Protein AF-A0AA51H7V6-F1 (afdb_monomer_lite)

Radius of gyration: 13.48 Å; chains: 1; bounding box: 46×23×23 Å

pLDDT: mean 71.84, std 13.28, range [38.91, 88.31]

Foldseek 3Di:
DDDPPPCPDPLPCLQQFAAWEQDLVQCWIWTDGPPDIDIDRHPNVCSVVVVVVSCVSNVNYDYDD

Sequence (65 aa):
MGLAATSQGFYSRFAQFRVVKAVRRQNLIRVNGGFVQNRIYAPPEQFDFIRQYIITLCPKGKMYE

Secondary structure (DSSP, 8-state):
---------GGGGGGGEEEEEEEGGGTEEEEEETTEEEEEE--HHHHHHHHHHHHHH-TTPEEE-

Structure (mmCIF, N/CA/C/O backbone):
data_AF-A0AA51H7V6-F1
#
_entry.id   AF-A0AA51H7V6-F1
#
loop_
_atom_site.group_PDB
_atom_site.id
_atom_site.type_symbol
_atom_site.label_atom_id
_atom_site.label_alt_id
_atom_site.label_comp_id
_atom_site.label_asym_id
_atom_site.label_entity_id
_atom_site.label_seq_id
_atom_site.pdbx_PDB_ins_code
_atom_site.Cartn_x
_atom_site.Cartn_y
_atom_site.Cartn_z
_atom_site.occupancy
_atom_site.B_iso_or_equiv
_atom_site.auth_seq_id
_atom_site.auth_comp_id
_atom_site.auth_asym_id
_atom_site.auth_atom_id
_atom_site.pdbx_PDB_model_num
ATOM 1 N N . MET A 1 1 ? 34.441 5.922 -14.867 1.00 38.91 1 MET A N 1
ATOM 2 C CA . MET A 1 1 ? 33.516 5.027 -14.135 1.00 38.91 1 MET A CA 1
ATOM 3 C C . MET A 1 1 ? 32.098 5.511 -14.376 1.00 38.91 1 MET A C 1
ATOM 5 O O . MET A 1 1 ? 31.664 6.458 -13.737 1.00 38.91 1 MET A O 1
ATOM 9 N N . GLY A 1 2 ? 31.433 4.952 -15.388 1.00 44.94 2 GLY A N 1
ATOM 10 C CA . GLY A 1 2 ? 30.062 5.317 -15.738 1.00 44.94 2 GLY A CA 1
ATOM 11 C C . GLY A 1 2 ? 29.078 4.565 -14.851 1.00 44.94 2 GLY A C 1
ATOM 12 O O . GLY A 1 2 ? 29.158 3.343 -14.745 1.00 44.94 2 GLY A O 1
ATOM 13 N N . LEU A 1 3 ? 28.168 5.287 -14.202 1.00 51.03 3 LEU A N 1
ATOM 14 C CA . L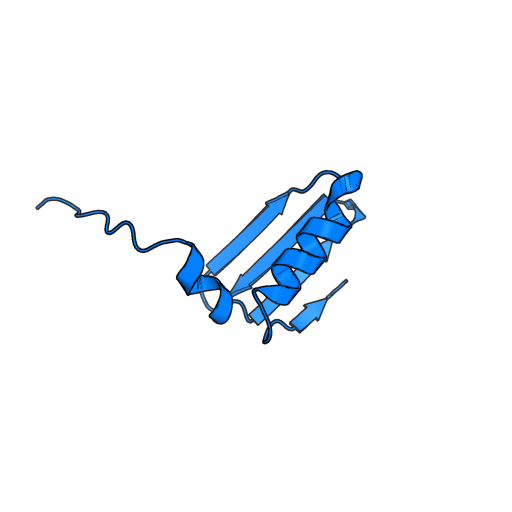EU A 1 3 ? 27.034 4.690 -13.510 1.00 51.03 3 LEU A CA 1
ATOM 15 C C . LEU A 1 3 ? 26.082 4.151 -14.579 1.00 51.03 3 LEU A C 1
ATOM 17 O O . LEU A 1 3 ? 25.278 4.892 -15.141 1.00 51.03 3 LEU A O 1
ATOM 21 N N . ALA A 1 4 ? 26.208 2.864 -14.897 1.00 51.16 4 ALA A N 1
ATOM 22 C CA . ALA A 1 4 ? 25.204 2.155 -15.668 1.00 51.16 4 ALA A CA 1
ATOM 23 C C . ALA A 1 4 ? 23.925 2.115 -14.824 1.00 51.16 4 ALA A C 1
ATOM 25 O O . ALA A 1 4 ? 23.775 1.281 -13.931 1.00 51.16 4 ALA A O 1
ATOM 26 N N . ALA A 1 5 ? 23.024 3.066 -15.071 1.00 54.28 5 ALA A N 1
ATOM 27 C CA . ALA A 1 5 ? 21.669 3.029 -14.556 1.00 54.28 5 ALA A CA 1
ATOM 28 C C . ALA A 1 5 ? 20.971 1.830 -15.204 1.00 54.28 5 ALA A C 1
ATOM 30 O O . ALA A 1 5 ? 20.432 1.913 -16.308 1.00 54.28 5 ALA A O 1
ATOM 31 N N . THR A 1 6 ? 21.034 0.679 -14.539 1.00 54.25 6 THR A N 1
ATOM 32 C CA . THR A 1 6 ? 20.237 -0.477 -14.914 1.00 54.25 6 THR A CA 1
ATOM 33 C C . THR A 1 6 ? 18.774 -0.066 -14.767 1.00 54.25 6 THR A C 1
ATOM 35 O O . THR A 1 6 ? 18.276 0.152 -13.663 1.00 54.25 6 THR A O 1
ATOM 38 N N . SER A 1 7 ? 18.076 0.083 -15.897 1.00 49.56 7 SER A N 1
ATOM 39 C CA . SER A 1 7 ? 16.611 0.171 -15.953 1.00 49.56 7 SER A CA 1
ATOM 40 C C . SER A 1 7 ? 16.025 -1.174 -15.525 1.00 49.56 7 SER A C 1
ATOM 42 O O . SER A 1 7 ? 15.491 -1.942 -16.318 1.00 49.56 7 SER A O 1
ATOM 44 N N . GLN A 1 8 ? 16.191 -1.503 -14.249 1.00 50.28 8 GLN A N 1
ATOM 45 C CA . GLN A 1 8 ? 15.585 -2.655 -13.618 1.00 50.28 8 GLN A CA 1
ATOM 46 C C . GLN A 1 8 ? 14.146 -2.236 -13.334 1.00 50.28 8 GLN A C 1
ATOM 48 O O . GLN A 1 8 ? 13.888 -1.450 -12.423 1.00 50.28 8 GLN A O 1
ATOM 53 N N . GLY A 1 9 ? 13.239 -2.662 -14.215 1.00 47.03 9 GLY A N 1
ATOM 54 C CA . GLY A 1 9 ? 11.850 -2.219 -14.254 1.00 47.03 9 GLY A CA 1
ATOM 55 C C . GLY A 1 9 ? 11.219 -2.089 -12.866 1.00 47.03 9 GLY A C 1
ATOM 56 O O . GLY A 1 9 ? 11.299 -2.990 -12.030 1.00 47.03 9 GLY A O 1
ATOM 57 N N . PHE A 1 10 ? 10.549 -0.957 -12.643 1.00 52.53 10 PHE A N 1
ATOM 58 C CA . PHE A 1 10 ? 9.828 -0.614 -11.411 1.00 52.53 10 PHE A CA 1
ATOM 59 C C . PHE A 1 10 ? 8.805 -1.678 -10.961 1.00 52.53 10 PHE A C 1
ATOM 61 O O . PHE A 1 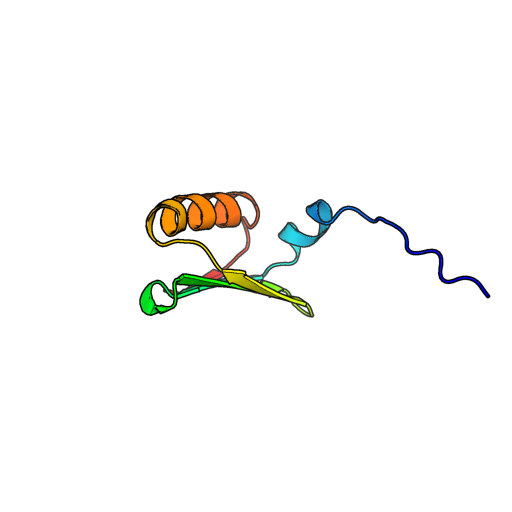10 ? 8.371 -1.675 -9.811 1.00 52.53 10 PHE A O 1
ATOM 68 N N . TYR A 1 11 ? 8.453 -2.611 -11.846 1.00 50.88 11 TYR A N 1
ATOM 69 C CA . TYR A 1 11 ? 7.498 -3.690 -11.624 1.00 50.88 11 TYR A CA 1
ATOM 70 C C . TYR A 1 11 ? 7.980 -4.781 -10.646 1.00 50.88 11 TYR A C 1
ATOM 72 O O . TYR A 1 11 ? 7.146 -5.425 -10.014 1.00 50.88 11 TYR A O 1
ATOM 80 N N . SER A 1 12 ? 9.289 -4.956 -10.417 1.00 51.12 12 SER A N 1
ATOM 81 C CA . SER A 1 12 ? 9.799 -6.070 -9.586 1.00 51.12 12 SER A CA 1
ATOM 82 C C . SER A 1 12 ? 9.818 -5.805 -8.072 1.00 51.12 12 SER A C 1
ATOM 84 O O . SER A 1 12 ? 10.067 -6.724 -7.290 1.00 51.12 12 SER A O 1
ATOM 86 N N . ARG A 1 13 ? 9.573 -4.567 -7.614 1.00 59.25 13 ARG A N 1
ATOM 87 C CA . ARG A 1 13 ? 9.648 -4.207 -6.179 1.00 59.25 13 ARG A CA 1
ATOM 88 C C . ARG A 1 13 ? 8.328 -4.304 -5.425 1.00 59.25 13 ARG A C 1
ATOM 90 O O . ARG A 1 13 ? 8.350 -4.204 -4.200 1.00 59.25 13 ARG A O 1
ATOM 97 N N . PHE A 1 14 ? 7.205 -4.555 -6.102 1.00 59.88 14 PHE A N 1
ATOM 98 C CA . PHE A 1 14 ? 5.910 -4.582 -5.419 1.00 59.88 14 PHE A CA 1
ATOM 99 C C . PHE A 1 14 ? 5.786 -5.705 -4.378 1.00 59.88 14 PHE A C 1
ATOM 101 O O . PHE A 1 14 ? 5.228 -5.498 -3.303 1.00 59.88 14 PHE A O 1
ATOM 108 N N . ALA A 1 15 ? 6.459 -6.836 -4.606 1.00 59.97 15 ALA A N 1
ATOM 109 C CA . ALA A 1 15 ? 6.556 -7.934 -3.642 1.00 59.97 15 ALA A CA 1
ATOM 110 C C . ALA A 1 15 ? 7.324 -7.582 -2.347 1.00 59.97 15 ALA A C 1
ATOM 112 O O . ALA A 1 15 ? 7.204 -8.296 -1.350 1.00 59.97 15 ALA A O 1
ATOM 113 N N . GLN A 1 16 ? 8.120 -6.505 -2.345 1.00 63.28 16 GLN A N 1
ATOM 114 C CA . GLN A 1 16 ? 8.866 -6.040 -1.168 1.00 63.28 16 GLN A CA 1
ATOM 115 C C . GLN A 1 16 ? 8.059 -5.062 -0.304 1.00 63.28 16 GLN A C 1
ATOM 117 O O . GLN A 1 16 ? 8.488 -4.725 0.807 1.00 63.28 16 GLN A O 1
ATOM 122 N N . PHE A 1 17 ? 6.904 -4.595 -0.791 1.00 69.25 17 PHE A N 1
ATOM 123 C CA . PHE A 1 17 ? 6.032 -3.719 -0.025 1.00 69.25 17 PHE A CA 1
ATOM 124 C C . PHE A 1 17 ? 5.275 -4.523 1.029 1.00 69.25 17 PHE A C 1
ATOM 126 O O . PHE A 1 17 ? 4.583 -5.498 0.744 1.00 69.25 17 PHE A O 1
ATOM 133 N N . ARG A 1 18 ? 5.453 -4.115 2.287 1.00 68.75 18 ARG A N 1
ATOM 134 C CA . ARG A 1 18 ? 4.910 -4.801 3.467 1.00 68.75 18 ARG A CA 1
ATOM 135 C C . ARG A 1 18 ? 3.716 -4.068 4.052 1.00 68.75 18 ARG A C 1
ATOM 137 O O . ARG A 1 18 ? 2.950 -4.673 4.794 1.00 68.75 18 ARG A O 1
ATOM 144 N N . VAL A 1 19 ? 3.572 -2.777 3.759 1.00 73.25 19 VAL A N 1
ATOM 145 C CA . VAL A 1 19 ? 2.549 -1.919 4.352 1.00 73.25 19 VAL A CA 1
ATOM 146 C C . VAL A 1 19 ? 1.981 -0.987 3.291 1.00 73.25 19 VAL A C 1
ATOM 148 O O . VAL A 1 19 ? 2.728 -0.244 2.656 1.00 73.25 19 VAL A O 1
ATOM 151 N N . VAL A 1 20 ? 0.659 -0.987 3.149 1.00 79.88 20 VAL A N 1
ATOM 152 C CA . VAL A 1 20 ? -0.086 -0.027 2.328 1.00 79.88 20 VAL A CA 1
ATOM 153 C C . VAL A 1 20 ? -1.010 0.749 3.261 1.00 79.88 20 VAL A C 1
ATOM 155 O O . VAL A 1 20 ? -1.887 0.169 3.899 1.00 79.88 20 VAL A O 1
ATOM 158 N N . LYS A 1 21 ? -0.801 2.061 3.375 1.00 82.06 21 LYS A N 1
ATOM 159 C CA . LYS A 1 21 ? -1.637 2.957 4.177 1.00 82.06 21 LYS A CA 1
ATOM 160 C C . LYS A 1 21 ? -2.367 3.935 3.268 1.00 82.06 21 LYS A C 1
ATOM 162 O O . LYS A 1 21 ? -1.722 4.748 2.608 1.00 82.06 21 LYS A O 1
ATOM 167 N N . ALA A 1 22 ? -3.691 3.874 3.251 1.00 82.25 22 ALA A N 1
ATOM 168 C CA . ALA A 1 22 ? -4.519 4.716 2.395 1.00 82.25 22 ALA A CA 1
ATOM 169 C C . ALA A 1 22 ? -5.122 5.864 3.212 1.00 82.25 22 ALA A C 1
ATOM 171 O O . ALA A 1 22 ? -6.018 5.652 4.013 1.00 82.25 22 ALA A O 1
ATOM 172 N N . VAL A 1 23 ? -4.653 7.091 2.995 1.00 83.38 23 VAL A N 1
ATOM 173 C CA . VAL A 1 23 ? -5.135 8.287 3.696 1.00 83.38 23 VAL A CA 1
ATOM 174 C C . VAL A 1 23 ? -6.066 9.070 2.772 1.00 83.38 23 VAL A C 1
ATOM 176 O O . VAL A 1 23 ? -5.630 9.981 2.064 1.00 83.38 23 VAL A O 1
ATOM 179 N N . ARG A 1 24 ? -7.366 8.739 2.796 1.00 80.94 24 ARG A N 1
ATOM 180 C CA . ARG A 1 24 ? -8.381 9.375 1.924 1.00 80.94 24 ARG A CA 1
ATOM 181 C C . ARG A 1 24 ? -8.457 10.890 2.103 1.00 80.94 24 ARG A C 1
ATOM 183 O O . ARG A 1 24 ? -8.507 11.618 1.125 1.00 80.94 24 ARG A O 1
ATOM 190 N N . ARG A 1 25 ? -8.376 11.381 3.347 1.00 81.69 25 ARG A N 1
ATOM 191 C CA . ARG A 1 25 ? -8.404 12.8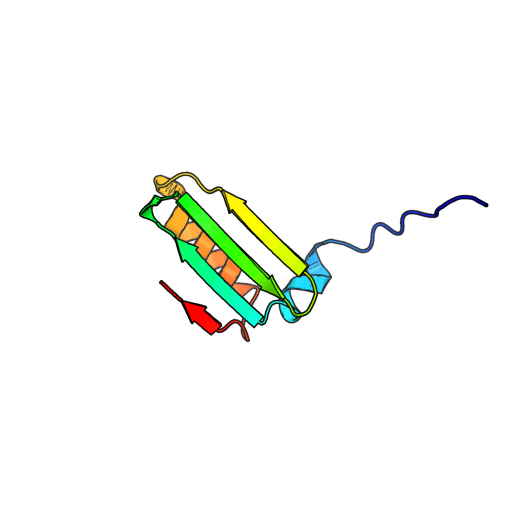27 3.657 1.00 81.69 25 ARG A CA 1
ATOM 192 C C . ARG A 1 25 ? -7.319 13.634 2.940 1.00 81.69 25 ARG A C 1
ATOM 194 O O . ARG A 1 25 ? -7.479 14.832 2.764 1.00 81.69 25 ARG A O 1
ATOM 201 N N . GLN A 1 26 ? -6.214 12.987 2.578 1.00 82.38 26 GLN A N 1
ATOM 202 C CA . GLN A 1 26 ? -5.081 13.613 1.899 1.00 82.38 26 GLN A CA 1
ATOM 203 C C . GLN A 1 26 ? -4.928 13.120 0.460 1.00 82.38 26 GLN A C 1
ATOM 205 O O . GLN A 1 26 ? -3.938 13.467 -0.178 1.00 82.38 26 GLN A O 1
ATOM 210 N N . ASN A 1 27 ? -5.859 12.293 -0.043 1.00 85.69 27 ASN A N 1
ATOM 211 C CA . ASN A 1 27 ? -5.764 11.700 -1.376 1.00 85.69 27 ASN A CA 1
ATOM 212 C C . ASN A 1 27 ? -4.404 11.007 -1.610 1.00 85.69 27 ASN A C 1
ATOM 214 O O . ASN A 1 27 ? -3.831 11.032 -2.699 1.00 85.69 27 ASN A O 1
ATOM 218 N N . LEU A 1 28 ? -3.868 10.403 -0.540 1.00 85.31 28 LEU A N 1
ATOM 219 C CA . LEU A 1 28 ? -2.513 9.870 -0.481 1.00 85.31 28 LEU A CA 1
ATOM 220 C C . LEU A 1 28 ? -2.516 8.389 -0.101 1.00 85.31 28 LEU A C 1
ATOM 222 O O . LEU A 1 28 ? -2.997 8.005 0.964 1.00 85.31 28 LEU A O 1
ATOM 226 N N . ILE A 1 29 ? -1.878 7.566 -0.925 1.00 85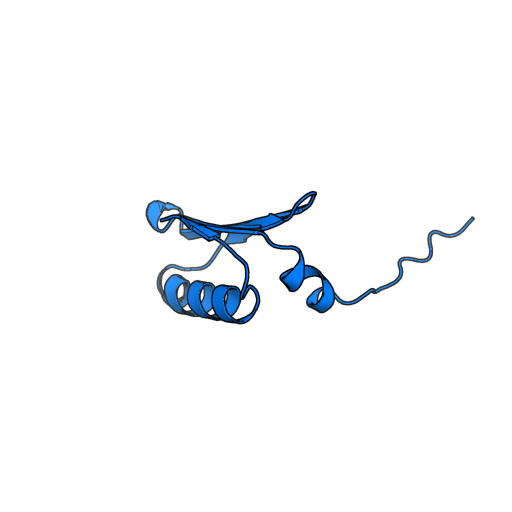.00 29 ILE A N 1
ATOM 227 C CA . ILE A 1 29 ? -1.590 6.164 -0.631 1.00 85.00 29 ILE A CA 1
ATOM 228 C C . ILE A 1 29 ? -0.095 6.041 -0.343 1.00 85.00 29 ILE A C 1
ATOM 230 O O . ILE A 1 29 ? 0.757 6.307 -1.190 1.00 85.00 29 ILE A O 1
ATOM 234 N N . ARG A 1 30 ? 0.242 5.656 0.886 1.00 83.00 30 ARG A N 1
ATOM 235 C CA . ARG A 1 30 ? 1.617 5.417 1.323 1.00 83.00 30 ARG A CA 1
ATOM 236 C C . ARG A 1 30 ? 1.916 3.936 1.203 1.00 83.00 30 ARG A C 1
ATOM 238 O O . ARG A 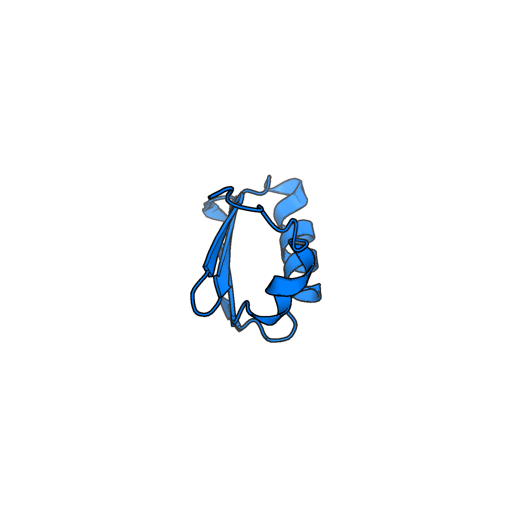1 30 ? 1.261 3.118 1.843 1.00 83.00 30 ARG A O 1
ATOM 245 N N . VAL A 1 31 ? 2.933 3.603 0.429 1.00 80.31 31 VAL A N 1
ATOM 246 C CA . VAL A 1 31 ? 3.373 2.227 0.229 1.00 80.31 31 VAL A CA 1
ATOM 247 C C . VAL A 1 31 ? 4.770 2.106 0.822 1.00 80.31 31 VAL A C 1
ATOM 249 O O . VAL A 1 31 ? 5.710 2.720 0.326 1.00 80.31 31 VAL A O 1
ATOM 252 N N . ASN A 1 32 ? 4.908 1.356 1.914 1.00 77.19 32 ASN A N 1
ATOM 253 C CA . ASN A 1 32 ? 6.186 1.136 2.583 1.00 77.19 32 ASN A CA 1
ATOM 254 C C . ASN A 1 32 ? 6.629 -0.324 2.414 1.00 77.19 32 ASN A C 1
ATOM 256 O O . ASN A 1 32 ? 5.919 -1.273 2.760 1.00 77.19 32 ASN A O 1
ATOM 260 N N . GLY A 1 33 ? 7.840 -0.496 1.905 1.00 69.81 33 GLY A N 1
ATOM 261 C CA . GLY A 1 33 ? 8.620 -1.728 1.898 1.00 69.81 33 GLY A CA 1
ATOM 262 C C . GLY A 1 33 ? 9.833 -1.568 2.804 1.00 69.81 33 GLY A C 1
ATOM 263 O O . GLY A 1 33 ? 10.134 -0.457 3.229 1.00 69.81 33 GLY A O 1
ATOM 264 N N . GLY A 1 34 ? 10.526 -2.670 3.109 1.00 70.44 34 GLY A N 1
ATOM 265 C CA . GLY A 1 34 ? 11.575 -2.714 4.144 1.00 70.44 34 GLY A CA 1
ATOM 266 C C . GLY A 1 34 ? 12.545 -1.522 4.148 1.00 70.44 34 GLY A C 1
ATOM 267 O O . GLY A 1 34 ? 12.792 -0.959 5.206 1.00 70.44 34 GLY A O 1
ATOM 268 N N . PHE A 1 35 ? 13.006 -1.089 2.970 1.00 64.19 35 PHE A N 1
ATOM 269 C CA . PHE A 1 35 ? 13.885 0.079 2.801 1.00 64.19 35 PHE A CA 1
ATOM 270 C C . PHE A 1 35 ? 13.346 1.125 1.813 1.00 64.19 35 PHE A C 1
ATOM 272 O O . PHE A 1 35 ? 14.066 2.038 1.422 1.00 64.19 35 PHE A O 1
ATOM 279 N N . VAL A 1 36 ? 12.091 0.997 1.374 1.00 68.19 36 VAL A N 1
ATOM 280 C CA . VAL A 1 36 ? 11.524 1.849 0.319 1.00 68.19 36 VAL A CA 1
ATOM 281 C C . VAL A 1 36 ? 10.218 2.445 0.805 1.00 68.19 36 VAL A C 1
ATOM 283 O O . VAL A 1 36 ? 9.271 1.720 1.092 1.00 68.19 36 VAL A O 1
ATOM 286 N N . GLN A 1 37 ? 10.153 3.768 0.867 1.00 75.75 37 GLN A N 1
ATOM 287 C CA . GLN A 1 37 ? 8.923 4.496 1.151 1.00 75.75 37 GLN A CA 1
ATOM 288 C C . GLN A 1 37 ? 8.461 5.172 -0.131 1.00 75.75 37 GLN A C 1
ATOM 290 O O . GLN A 1 37 ? 9.217 5.929 -0.736 1.00 75.75 37 GLN A O 1
ATOM 295 N N . ASN A 1 38 ? 7.223 4.912 -0.538 1.00 81.81 38 ASN A N 1
ATOM 296 C CA . ASN A 1 38 ? 6.618 5.548 -1.695 1.00 81.81 38 ASN A CA 1
ATOM 297 C C . ASN A 1 38 ? 5.310 6.250 -1.312 1.00 81.81 38 ASN A C 1
ATOM 299 O O . ASN A 1 38 ? 4.579 5.815 -0.414 1.00 81.81 38 ASN A O 1
ATOM 303 N N . ARG A 1 39 ? 5.034 7.364 -1.986 1.00 83.69 39 ARG A N 1
ATOM 304 C CA . ARG A 1 39 ? 3.857 8.210 -1.786 1.00 83.69 39 ARG A CA 1
ATOM 305 C C . ARG A 1 39 ? 3.166 8.378 -3.127 1.00 83.69 39 ARG A C 1
ATOM 307 O O . ARG A 1 39 ? 3.732 8.966 -4.040 1.00 83.69 39 ARG A O 1
ATOM 314 N N . ILE A 1 40 ? 1.955 7.853 -3.228 1.00 83.31 40 ILE A N 1
ATOM 315 C CA . ILE A 1 40 ? 1.146 7.896 -4.439 1.00 83.31 40 ILE A CA 1
ATOM 316 C C . ILE A 1 40 ? 0.000 8.860 -4.171 1.00 83.31 40 ILE A C 1
ATOM 318 O O . ILE A 1 40 ? -0.866 8.583 -3.342 1.00 83.31 40 ILE A O 1
ATOM 322 N N . TYR A 1 41 ? 0.029 10.004 -4.843 1.00 85.00 41 TYR A N 1
ATOM 323 C CA . TYR A 1 41 ? -1.075 10.954 -4.827 1.00 85.00 41 TYR A CA 1
ATOM 324 C C . TYR A 1 41 ? -2.051 10.565 -5.928 1.00 85.00 41 TYR A C 1
ATOM 326 O O . TYR A 1 41 ? -1.646 10.356 -7.071 1.00 85.00 41 TYR A O 1
ATOM 334 N N . ALA A 1 42 ? -3.318 10.434 -5.568 1.00 83.94 42 ALA A N 1
ATOM 335 C CA . ALA A 1 42 ? -4.364 9.983 -6.469 1.00 83.94 42 ALA A CA 1
ATOM 336 C C . ALA A 1 42 ? -5.575 10.905 -6.330 1.00 83.94 42 ALA A C 1
ATOM 338 O O . ALA A 1 42 ? -5.984 11.162 -5.201 1.00 83.94 42 ALA A O 1
ATOM 339 N N . PRO A 1 43 ? -6.173 11.393 -7.427 1.00 84.94 43 PRO A N 1
ATOM 340 C CA . PRO A 1 43 ? -7.401 12.172 -7.335 1.00 84.94 43 PRO A CA 1
ATOM 341 C C . PRO A 1 43 ? -8.512 11.344 -6.664 1.00 84.94 43 PRO A C 1
ATOM 343 O O . PRO A 1 43 ? -8.534 10.120 -6.820 1.00 84.94 43 PRO A O 1
ATOM 346 N N . PRO A 1 44 ? -9.441 11.983 -5.930 1.00 85.25 44 PRO A N 1
ATOM 347 C CA . PRO A 1 44 ? -10.439 11.286 -5.114 1.00 85.25 44 PRO A CA 1
ATOM 348 C C . PRO A 1 44 ? -11.311 10.328 -5.935 1.00 85.25 44 PRO A C 1
ATOM 350 O O . PRO A 1 44 ? -11.628 9.237 -5.472 1.00 85.25 44 PRO A O 1
ATOM 353 N N . GLU A 1 45 ? -11.624 10.697 -7.178 1.00 88.31 45 GLU A N 1
ATOM 354 C CA . GLU A 1 45 ? -12.426 9.900 -8.115 1.00 88.31 45 GLU A CA 1
ATOM 355 C C . GLU A 1 45 ? -11.755 8.571 -8.492 1.00 88.31 45 GLU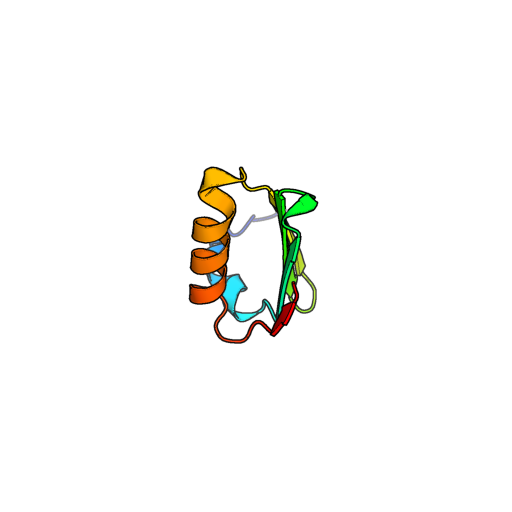 A C 1
ATOM 357 O O . GLU A 1 45 ? -12.428 7.567 -8.702 1.00 88.31 45 GLU A O 1
ATOM 362 N N . GLN A 1 46 ? -10.421 8.546 -8.546 1.00 84.12 46 GLN A N 1
ATOM 363 C CA . GLN A 1 46 ? -9.636 7.362 -8.917 1.00 84.12 46 GLN A CA 1
ATOM 364 C C . GLN A 1 46 ? -8.960 6.710 -7.708 1.00 84.12 46 GLN A C 1
ATOM 366 O O . GLN A 1 46 ? -8.276 5.697 -7.850 1.00 84.12 46 GLN A O 1
ATOM 371 N N . PHE A 1 47 ? -9.134 7.274 -6.511 1.00 85.25 47 PHE A N 1
ATOM 372 C CA . PHE A 1 47 ? -8.431 6.840 -5.311 1.00 85.25 47 PHE A CA 1
ATOM 373 C C . PHE A 1 47 ? -8.733 5.380 -4.974 1.00 85.25 47 PHE A C 1
ATOM 375 O O . PHE A 1 47 ? -7.818 4.616 -4.666 1.00 85.25 47 PHE A O 1
ATOM 382 N N . ASP A 1 48 ? -10.002 4.978 -5.065 1.00 85.38 48 ASP A N 1
ATOM 383 C CA . ASP A 1 48 ? -10.410 3.607 -4.753 1.00 85.38 48 ASP A CA 1
ATOM 384 C C . ASP A 1 48 ? -9.874 2.611 -5.792 1.00 85.38 48 ASP A C 1
ATOM 386 O O . ASP A 1 48 ? -9.312 1.577 -5.430 1.00 85.38 48 ASP A O 1
ATOM 390 N N . PHE A 1 49 ? -9.911 2.984 -7.076 1.00 87.75 49 PHE A N 1
ATOM 391 C CA . PHE A 1 49 ? -9.333 2.189 -8.159 1.00 87.75 49 PHE A CA 1
ATOM 392 C C . PHE A 1 49 ? -7.824 1.988 -7.976 1.00 87.75 49 PHE A C 1
ATOM 394 O O . PHE A 1 49 ? -7.336 0.859 -7.989 1.00 87.75 49 PHE A O 1
ATOM 401 N N . ILE A 1 50 ? -7.080 3.073 -7.743 1.00 84.44 50 ILE A N 1
ATOM 402 C CA . ILE A 1 50 ? -5.625 3.023 -7.556 1.00 84.44 50 ILE A CA 1
ATOM 403 C C . ILE A 1 50 ? -5.284 2.229 -6.289 1.00 84.44 50 ILE A C 1
ATOM 405 O O . ILE A 1 50 ? -4.342 1.434 -6.293 1.00 84.44 50 ILE A O 1
ATOM 409 N N . ARG A 1 51 ? -6.072 2.374 -5.217 1.00 83.56 51 ARG A N 1
ATOM 410 C CA . ARG A 1 51 ? -5.934 1.566 -3.999 1.00 83.56 51 ARG A CA 1
ATOM 411 C C . ARG A 1 51 ? -6.104 0.079 -4.297 1.00 83.56 51 ARG A C 1
ATOM 413 O O . ARG A 1 51 ? -5.228 -0.695 -3.918 1.00 83.56 51 ARG A O 1
ATOM 420 N N . GLN A 1 52 ? -7.182 -0.318 -4.970 1.00 83.31 52 GLN A N 1
ATOM 421 C CA . GLN A 1 52 ? -7.431 -1.716 -5.344 1.00 83.31 52 GLN A CA 1
ATOM 422 C C . GLN A 1 52 ? -6.318 -2.268 -6.237 1.00 83.31 52 GLN A C 1
ATOM 424 O O . GLN A 1 52 ? -5.795 -3.348 -5.977 1.00 83.31 52 GLN A O 1
ATOM 429 N N . TYR A 1 53 ? -5.868 -1.487 -7.217 1.00 85.19 53 TYR A N 1
ATOM 430 C CA . TYR A 1 53 ? -4.769 -1.870 -8.097 1.00 85.19 53 TYR A CA 1
ATOM 431 C C . TYR A 1 53 ? -3.463 -2.128 -7.324 1.00 85.19 53 TYR A C 1
ATOM 433 O O . TYR A 1 53 ? -2.807 -3.152 -7.517 1.00 85.19 53 TYR A O 1
ATOM 441 N N . ILE A 1 54 ? -3.108 -1.248 -6.381 1.00 80.50 54 ILE A N 1
ATOM 442 C CA . ILE A 1 54 ? -1.926 -1.428 -5.521 1.00 80.50 54 ILE A CA 1
ATOM 443 C C . ILE A 1 54 ? -2.070 -2.668 -4.631 1.00 80.50 54 ILE A C 1
ATOM 445 O O . ILE A 1 54 ? -1.085 -3.372 -4.408 1.00 80.50 54 ILE A O 1
ATOM 449 N N . ILE A 1 55 ? -3.277 -2.949 -4.135 1.00 78.38 55 ILE A N 1
ATOM 450 C CA . ILE A 1 55 ? -3.572 -4.141 -3.331 1.00 78.38 55 ILE A CA 1
ATOM 451 C C . ILE A 1 55 ? -3.320 -5.413 -4.145 1.00 78.38 55 ILE A C 1
ATOM 453 O O . ILE A 1 55 ? -2.624 -6.306 -3.662 1.00 78.38 55 ILE A O 1
ATOM 457 N N . THR A 1 56 ? -3.811 -5.477 -5.386 1.00 80.69 56 THR A N 1
ATOM 458 C CA . THR A 1 56 ? -3.574 -6.618 -6.284 1.00 80.69 56 THR A CA 1
ATOM 459 C C . THR A 1 56 ? -2.081 -6.843 -6.533 1.00 80.69 56 THR A C 1
ATOM 461 O O . THR A 1 56 ? -1.626 -7.984 -6.587 1.00 80.69 56 THR A O 1
ATOM 464 N N . LEU A 1 57 ? -1.299 -5.765 -6.625 1.00 76.25 57 LEU A N 1
ATOM 465 C CA . LEU A 1 57 ? 0.154 -5.835 -6.805 1.00 76.25 57 LEU A CA 1
ATOM 466 C C . LEU A 1 57 ? 0.924 -6.177 -5.516 1.00 76.25 57 LEU A C 1
ATOM 468 O O . LEU A 1 57 ? 2.067 -6.632 -5.589 1.00 76.25 57 LEU A O 1
ATOM 472 N N . CYS A 1 58 ? 0.324 -5.973 -4.339 1.00 72.19 58 CYS A N 1
ATOM 473 C CA . CYS A 1 58 ? 0.956 -6.158 -3.029 1.00 72.19 58 CYS A CA 1
ATOM 474 C C . CYS A 1 58 ? 0.214 -7.212 -2.180 1.00 72.19 58 CYS A C 1
ATOM 476 O O . CYS A 1 58 ? -0.317 -6.877 -1.118 1.00 72.19 58 CYS A O 1
ATOM 478 N N . PRO A 1 59 ? 0.228 -8.504 -2.560 1.00 67.06 59 PRO A N 1
ATOM 479 C CA . PRO A 1 59 ? -0.560 -9.544 -1.886 1.00 67.06 59 PRO A CA 1
ATOM 480 C C . PRO A 1 59 ? -0.154 -9.791 -0.421 1.00 67.06 59 PRO A C 1
ATOM 482 O O . PRO A 1 59 ? -0.917 -10.367 0.347 1.00 67.06 59 PRO A O 1
ATOM 485 N N . LYS A 1 60 ? 1.052 -9.366 -0.017 1.00 65.69 60 LYS A N 1
ATOM 486 C CA . LYS A 1 60 ? 1.584 -9.504 1.355 1.00 65.69 60 LYS A CA 1
ATOM 487 C C . LYS A 1 60 ? 1.518 -8.203 2.167 1.00 65.69 60 LYS A C 1
ATOM 489 O O . LYS A 1 60 ? 2.036 -8.152 3.284 1.00 65.69 60 LYS A O 1
ATOM 494 N N . GLY A 1 61 ? 0.944 -7.143 1.599 1.00 67.44 61 GLY A N 1
ATOM 495 C CA . GLY A 1 61 ? 0.876 -5.830 2.226 1.00 67.44 61 GLY A CA 1
ATOM 496 C C . GLY A 1 61 ? -0.170 -5.783 3.337 1.00 67.44 61 GLY A C 1
ATOM 497 O O . GLY A 1 61 ? -1.348 -6.033 3.100 1.00 67.44 61 GLY A O 1
ATOM 498 N N . LYS A 1 62 ? 0.237 -5.410 4.552 1.00 68.19 62 LYS A N 1
ATOM 499 C CA . LYS A 1 62 ? -0.694 -5.079 5.637 1.00 68.19 62 LYS A CA 1
ATOM 500 C C . LYS A 1 62 ? -1.372 -3.744 5.336 1.00 68.19 62 LYS A C 1
ATOM 502 O O . LYS A 1 62 ? -0.685 -2.760 5.045 1.00 68.19 62 LYS A O 1
ATOM 507 N N . MET A 1 63 ? -2.699 -3.720 5.411 1.00 66.75 63 MET A N 1
ATOM 508 C CA . MET A 1 63 ? -3.497 -2.530 5.124 1.00 66.75 63 MET A CA 1
ATOM 509 C C . MET A 1 63 ? -3.834 -1.762 6.395 1.00 66.75 63 MET A C 1
ATOM 511 O O . MET A 1 63 ? -4.247 -2.353 7.390 1.00 66.75 63 MET A O 1
ATOM 515 N N . TYR A 1 64 ? -3.687 -0.442 6.323 1.00 66.44 64 TYR A N 1
ATOM 516 C CA . TYR A 1 64 ? -4.118 0.487 7.363 1.00 66.44 64 TYR A CA 1
ATOM 517 C C . TYR A 1 64 ? -4.942 1.602 6.710 1.00 66.44 64 TYR A C 1
ATOM 519 O O . TYR A 1 64 ? -4.502 2.183 5.710 1.00 66.44 64 TYR A O 1
ATOM 527 N N . GLU A 1 65 ? -6.126 1.871 7.255 1.00 57.56 65 GLU A N 1
ATOM 528 C CA . GLU A 1 65 ? -6.962 3.029 6.898 1.00 57.56 65 GLU A CA 1
ATOM 529 C C . GLU A 1 65 ? -6.594 4.253 7.755 1.00 57.56 65 GLU A C 1
ATOM 531 O O . GLU A 1 65 ? -6.196 4.060 8.930 1.00 57.56 65 GLU A O 1
#